Protein AF-A0A3M2SST5-F1 (afdb_monomer)

Radius of gyration: 15.81 Å; Cα contacts (8 Å, |Δi|>4): 147; chains: 1; bounding box: 39×31×44 Å

Secondary structure (DSSP, 8-state):
-TT-----HHHHHHHHTS----EEEESSGGG-EEEEGGGPPP--TTGGGHHHH-SSSSS--TTTTTT--TTSPEEEEEE--SSTT--EEEEEEETTEEEEEEE-----

Sequence (108 aa):
MTRCISCTRCVRFTTEVAGITQMGQTGRGEDSEITSYLNQTLESNLQGNIIDLCPVGALVSKPYAFTARPWELTKTETIDVMDALGSAIRVDTKGREVMRILPRNHDA

Foldseek 3Di:
DVQAPPPCQLQCCCVPPQVHNQWDWDDDDPPTDIAGDVNDDDDGPCSVCSQVVGPGRPDHDPQLPPVDDPVQWDWDWAFDDPDPPRFTWIFTDHPPDGRDIGGDDDPD

Nearest PDB structures (foldseek):
  8qby-assembly1_G  TM=1.000E+00  e=9.291E-15  Paracoccus denitrificans PD1222
  7zmg-assembly1_A  TM=9.934E-01  e=1.243E-11  Thermochaetoides thermophila DSM 1495
  7ard-assembly1_G  TM=9.888E-01  e=1.322E-11  Polytomella sp. Pringsheim 198.80
  8gym-assembly1_s1  TM=9.842E-01  e=2.034E-11  Tetrahymena thermophila SB210
  8e9h-assembly1_G  TM=9.626E-01  e=3.077E-08  Mycolicibacterium smegmatis MC2 155

Structure (mmCIF, N/CA/C/O backbone):
data_AF-A0A3M2SST5-F1
#
_entry.id   AF-A0A3M2SST5-F1
#
loop_
_atom_site.group_PDB
_atom_site.id
_atom_site.type_symbol
_atom_site.label_atom_id
_atom_site.label_alt_id
_atom_site.label_comp_id
_atom_site.label_asym_id
_atom_site.label_entity_id
_atom_site.label_seq_id
_atom_site.pdbx_PDB_ins_code
_atom_site.Cartn_x
_atom_site.Cartn_y
_atom_site.Cartn_z
_atom_site.occupancy
_atom_site.B_iso_or_equiv
_atom_site.auth_seq_id
_atom_site.auth_comp_id
_atom_site.auth_asym_id
_atom_site.auth_atom_id
_atom_site.pdbx_PDB_model_num
ATOM 1 N N . MET A 1 1 ? -13.464 -8.108 7.964 1.00 78.25 1 MET A N 1
ATOM 2 C CA . MET A 1 1 ? -12.294 -7.681 8.763 1.00 78.25 1 MET A CA 1
ATOM 3 C C . MET A 1 1 ? -11.625 -8.796 9.577 1.00 78.25 1 MET A C 1
ATOM 5 O O . MET A 1 1 ? -10.651 -8.526 10.261 1.00 78.25 1 MET A O 1
ATOM 9 N N . THR A 1 2 ? -12.021 -10.063 9.425 1.00 87.81 2 THR A N 1
ATOM 10 C CA . THR A 1 2 ? -11.557 -11.205 10.245 1.00 87.81 2 THR A CA 1
ATOM 11 C C . THR A 1 2 ? -10.057 -11.516 10.205 1.00 87.81 2 THR A C 1
ATOM 13 O O . THR A 1 2 ? -9.547 -12.161 11.110 1.00 87.81 2 THR A O 1
ATOM 16 N N . ARG A 1 3 ? -9.331 -11.082 9.167 1.00 92.38 3 ARG A N 1
ATOM 17 C CA . ARG A 1 3 ? -7.869 -11.260 9.068 1.00 92.38 3 ARG A CA 1
ATOM 18 C C . ARG A 1 3 ? -7.073 -10.092 9.650 1.00 92.38 3 ARG A C 1
ATOM 20 O O . ARG A 1 3 ? -5.849 -10.142 9.650 1.00 92.38 3 ARG A O 1
ATOM 27 N N . CYS A 1 4 ? -7.734 -9.007 10.051 1.00 93.88 4 CYS A N 1
ATOM 28 C CA . CYS A 1 4 ? -7.052 -7.830 10.570 1.00 93.88 4 CYS A CA 1
ATOM 29 C C . CYS A 1 4 ? -6.534 -8.089 11.985 1.00 93.88 4 CYS A C 1
ATOM 31 O O . CYS A 1 4 ? -7.232 -8.667 12.805 1.00 93.88 4 CYS A O 1
ATOM 33 N N . ILE A 1 5 ? -5.323 -7.611 12.264 1.00 94.25 5 ILE A N 1
ATOM 34 C CA . ILE A 1 5 ? -4.668 -7.721 13.577 1.00 94.25 5 ILE A CA 1
ATOM 35 C C . ILE A 1 5 ? -4.658 -6.389 14.342 1.00 94.25 5 ILE A C 1
ATOM 37 O O . ILE A 1 5 ? -3.824 -6.184 15.217 1.00 94.25 5 ILE A O 1
ATOM 41 N N . SER A 1 6 ? -5.499 -5.433 13.938 1.00 92.25 6 SER A N 1
ATOM 42 C CA . SER A 1 6 ? -5.629 -4.111 14.573 1.00 92.25 6 SER A CA 1
ATOM 43 C C . SER A 1 6 ? -4.305 -3.350 14.763 1.00 92.25 6 SER A C 1
ATOM 45 O O . SER A 1 6 ? -4.130 -2.593 15.708 1.00 92.25 6 SER A O 1
ATOM 47 N N . CYS A 1 7 ? -3.365 -3.495 13.820 1.00 94.38 7 CYS A N 1
ATOM 48 C CA . CYS A 1 7 ? -2.057 -2.819 13.862 1.00 94.38 7 CYS A CA 1
ATOM 49 C C . CYS A 1 7 ? -2.090 -1.310 13.543 1.00 94.38 7 CYS A C 1
ATOM 51 O O . CYS A 1 7 ? -1.032 -0.681 13.502 1.00 94.38 7 CYS A O 1
ATOM 53 N N . THR A 1 8 ? -3.269 -0.772 13.200 1.00 93.38 8 THR A N 1
ATOM 54 C CA . THR A 1 8 ? -3.557 0.643 12.872 1.00 93.38 8 THR A CA 1
ATOM 55 C C . THR A 1 8 ? -2.710 1.298 11.770 1.00 93.38 8 THR A C 1
ATOM 57 O O . THR A 1 8 ? -2.845 2.495 11.524 1.00 93.38 8 THR A O 1
ATOM 60 N N . ARG A 1 9 ? -1.880 0.545 11.032 1.00 94.62 9 ARG A N 1
ATOM 61 C CA . ARG A 1 9 ? -1.034 1.085 9.946 1.00 94.62 9 ARG A CA 1
ATOM 62 C C . ARG A 1 9 ? -1.835 1.774 8.843 1.00 94.62 9 ARG A C 1
ATOM 64 O O . ARG A 1 9 ? -1.435 2.835 8.383 1.00 94.62 9 ARG A O 1
ATOM 71 N N . CYS A 1 10 ? -2.965 1.192 8.446 1.00 92.69 10 CYS A N 1
ATOM 72 C CA . CYS A 1 10 ? -3.838 1.766 7.423 1.00 92.69 10 CYS A CA 1
ATOM 73 C C . CYS A 1 10 ? -4.461 3.094 7.868 1.00 92.69 10 CYS A C 1
ATOM 75 O O . CYS A 1 10 ? -4.449 4.041 7.095 1.00 92.69 10 CYS A O 1
ATOM 77 N N . VAL A 1 11 ? -4.924 3.175 9.120 1.00 92.56 11 VAL A N 1
ATOM 78 C CA . VAL A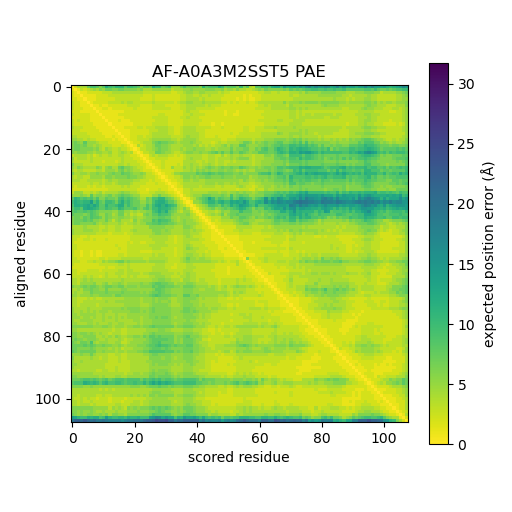 1 11 ? -5.523 4.385 9.712 1.00 92.56 11 VAL A CA 1
ATOM 79 C C . VAL A 1 11 ? -4.493 5.513 9.820 1.00 92.56 11 VAL A C 1
ATOM 81 O O . VAL A 1 11 ? -4.780 6.661 9.478 1.00 92.56 11 VAL A O 1
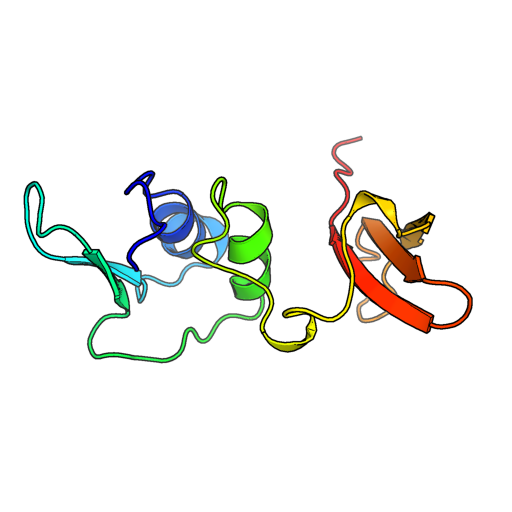ATOM 84 N N . ARG A 1 12 ? -3.268 5.189 10.253 1.00 93.25 12 ARG A N 1
ATOM 85 C CA . ARG A 1 12 ? -2.169 6.163 10.300 1.00 93.25 12 ARG A CA 1
ATOM 86 C C . ARG A 1 12 ? -1.778 6.643 8.913 1.00 93.25 12 ARG A C 1
ATOM 88 O O . ARG A 1 12 ? -1.707 7.841 8.701 1.00 93.25 12 ARG A O 1
ATOM 95 N N . PHE A 1 13 ? -1.621 5.739 7.947 1.00 93.69 13 PHE A N 1
ATOM 96 C CA . PHE A 1 13 ? -1.288 6.118 6.574 1.00 93.69 13 PHE A CA 1
ATOM 97 C C . PHE A 1 13 ? -2.334 7.042 5.950 1.00 93.69 13 PHE A C 1
ATOM 99 O O . PHE A 1 13 ? -1.974 8.046 5.339 1.00 93.69 13 PHE A O 1
ATOM 106 N N . THR A 1 14 ? -3.624 6.737 6.123 1.00 90.88 14 THR A N 1
ATOM 107 C CA . THR A 1 14 ? -4.677 7.611 5.601 1.00 90.88 14 THR A CA 1
ATOM 108 C C . THR A 1 14 ? -4.611 8.998 6.222 1.00 90.88 14 THR A C 1
ATOM 110 O O . THR A 1 14 ? -4.717 9.981 5.499 1.00 90.88 14 THR A O 1
ATOM 113 N N . THR A 1 15 ? -4.353 9.081 7.527 1.00 91.12 15 THR A N 1
ATOM 114 C CA . THR A 1 15 ? -4.349 10.349 8.267 1.00 91.12 15 THR A CA 1
ATOM 115 C C . THR A 1 15 ? -3.089 11.177 8.010 1.00 91.12 15 THR A C 1
ATOM 117 O O . THR A 1 15 ? -3.178 12.368 7.737 1.00 91.12 15 THR A O 1
ATOM 120 N N . GLU A 1 16 ? -1.919 10.549 8.099 1.00 93.38 16 GLU A N 1
ATOM 121 C CA . GLU A 1 16 ? -0.611 11.213 8.101 1.00 93.38 16 GLU A CA 1
ATOM 122 C C . GLU A 1 16 ? -0.068 11.439 6.684 1.00 93.38 16 GLU A C 1
ATOM 124 O O . GLU A 1 16 ? 0.547 12.469 6.429 1.00 93.38 16 GLU A O 1
ATOM 129 N N . VAL A 1 17 ? -0.292 10.496 5.758 1.00 91.94 17 VAL A N 1
ATOM 130 C CA . VAL A 1 17 ? 0.285 10.541 4.400 1.00 91.94 17 VAL A CA 1
ATOM 131 C C . VAL A 1 17 ? -0.758 10.940 3.365 1.00 91.94 17 VAL A C 1
ATOM 133 O O . VAL A 1 17 ? -0.527 11.842 2.568 1.00 91.94 17 VAL A O 1
ATOM 136 N N . ALA A 1 18 ? -1.919 10.282 3.367 1.00 88.88 18 ALA A N 1
ATOM 137 C CA . ALA A 1 18 ? -2.966 10.569 2.387 1.00 88.88 18 ALA A CA 1
ATOM 138 C C . ALA A 1 18 ? -3.813 11.806 2.745 1.00 88.88 18 ALA A C 1
ATOM 140 O O . ALA A 1 18 ? -4.592 12.260 1.908 1.00 88.88 18 ALA A O 1
ATOM 141 N N . GLY A 1 19 ? -3.681 12.334 3.969 1.00 87.69 19 GLY A N 1
ATOM 142 C CA . GLY A 1 19 ? -4.400 13.517 4.450 1.00 87.69 19 GLY A CA 1
ATOM 143 C C . GLY A 1 19 ? -5.913 13.331 4.613 1.00 87.69 19 GLY A C 1
ATOM 144 O O . GLY A 1 19 ? -6.643 14.316 4.685 1.00 87.69 19 GLY A O 1
ATOM 145 N N . ILE A 1 20 ? -6.399 12.086 4.662 1.00 87.44 20 ILE A N 1
ATOM 146 C CA . ILE A 1 20 ? -7.819 11.739 4.782 1.00 87.44 20 ILE A CA 1
ATOM 147 C C . ILE A 1 20 ? -8.105 10.999 6.095 1.00 87.44 20 ILE A C 1
ATOM 149 O O . ILE A 1 20 ? -7.485 9.993 6.431 1.00 87.44 20 ILE A O 1
ATOM 153 N N . THR A 1 21 ? -9.109 11.457 6.839 1.00 84.56 21 THR A N 1
ATOM 154 C CA . THR A 1 21 ? -9.491 10.904 8.155 1.00 84.56 21 THR A CA 1
ATOM 155 C C . THR A 1 21 ? -10.709 9.976 8.095 1.00 84.56 21 THR A C 1
ATOM 157 O O . THR A 1 21 ? -11.371 9.728 9.098 1.00 84.56 21 THR A O 1
ATOM 160 N N . GLN A 1 22 ? -11.016 9.438 6.912 1.00 84.25 22 GLN A N 1
ATOM 161 C CA . GLN A 1 22 ? -12.208 8.614 6.678 1.00 84.25 22 GLN A CA 1
ATOM 162 C C . GLN A 1 22 ? -12.130 7.217 7.315 1.00 84.25 22 GLN A C 1
ATOM 164 O O . GLN A 1 22 ? -13.170 6.611 7.574 1.00 84.25 22 GLN A O 1
ATOM 169 N N . MET A 1 23 ? -10.925 6.690 7.561 1.00 87.50 23 MET A N 1
ATOM 170 C CA . MET A 1 23 ? -10.719 5.378 8.182 1.00 87.50 23 MET A CA 1
ATOM 171 C C . MET A 1 23 ? -10.399 5.512 9.670 1.00 87.50 23 MET A C 1
ATOM 173 O O . MET A 1 23 ? -9.578 6.338 10.058 1.00 87.50 23 MET A O 1
ATOM 177 N N . GLY A 1 24 ? -10.991 4.649 10.493 1.00 88.75 24 GLY A N 1
ATOM 178 C CA . GLY A 1 24 ? -10.766 4.629 11.934 1.00 88.75 24 GLY A CA 1
ATOM 179 C C . GLY A 1 24 ? -10.967 3.245 12.538 1.00 88.75 24 GLY A C 1
ATOM 180 O O . GLY A 1 24 ? -11.379 2.303 11.863 1.00 88.75 24 GLY A O 1
ATOM 181 N N . GLN A 1 25 ? -10.653 3.123 13.825 1.00 90.38 25 GLN A N 1
ATOM 182 C CA . GLN A 1 25 ? -10.956 1.931 14.611 1.00 90.38 25 GLN A CA 1
ATOM 183 C C . GLN A 1 25 ? -12.205 2.205 15.446 1.00 90.38 25 GLN A C 1
ATOM 185 O O . GLN A 1 25 ? -12.211 3.090 16.299 1.00 90.38 25 GLN A O 1
ATOM 190 N N . THR A 1 26 ? -13.267 1.461 15.171 1.00 89.31 26 THR A N 1
ATOM 191 C CA . THR A 1 26 ? -14.529 1.500 15.909 1.00 89.31 26 THR A CA 1
ATOM 192 C C . THR A 1 26 ? -14.607 0.324 16.873 1.00 89.31 26 THR A C 1
ATOM 194 O O . THR A 1 26 ? -13.989 -0.712 16.641 1.00 89.31 26 THR A O 1
ATOM 197 N N . GLY A 1 27 ? -15.383 0.465 17.947 1.00 88.31 27 GLY A N 1
ATOM 198 C CA . GLY A 1 27 ? -15.490 -0.566 18.980 1.00 88.31 27 GLY A CA 1
ATOM 199 C C . GLY A 1 27 ? -14.319 -0.548 19.966 1.00 88.31 27 GLY A C 1
ATOM 200 O O . GLY A 1 27 ? -13.507 0.380 19.993 1.00 88.31 27 GLY A O 1
ATOM 201 N N . ARG A 1 28 ? -14.257 -1.559 20.836 1.00 89.56 28 ARG A N 1
ATOM 202 C CA . ARG A 1 28 ? -13.251 -1.666 21.900 1.00 89.56 28 ARG A CA 1
ATOM 203 C C . ARG A 1 28 ? -13.001 -3.131 22.242 1.00 89.56 28 ARG A C 1
ATOM 205 O O . ARG A 1 28 ? -13.935 -3.914 22.309 1.00 89.56 28 ARG A O 1
ATOM 212 N N . GLY A 1 29 ? -11.748 -3.465 22.550 1.00 90.75 29 GLY A N 1
ATOM 213 C CA . GLY A 1 29 ? -11.369 -4.826 22.927 1.00 90.75 29 GLY A CA 1
ATOM 214 C C . GLY A 1 29 ? -11.412 -5.769 21.728 1.00 90.75 29 GLY A C 1
ATOM 215 O O . GLY A 1 29 ? -10.890 -5.432 20.664 1.00 90.75 29 GLY A O 1
ATOM 216 N N . GLU A 1 30 ? -12.018 -6.938 21.916 1.00 87.44 30 GLU A N 1
ATOM 217 C CA . GLU A 1 30 ? -12.176 -7.949 20.866 1.00 87.44 30 GLU A CA 1
ATOM 218 C C . GLU A 1 30 ? -13.099 -7.471 19.738 1.00 87.44 30 GLU A C 1
ATOM 220 O O . GLU A 1 30 ? -12.788 -7.682 18.570 1.00 87.44 30 GLU A O 1
ATOM 225 N N . ASP A 1 31 ? -14.136 -6.696 20.068 1.00 87.31 31 ASP A N 1
ATOM 226 C CA . ASP A 1 31 ? -15.084 -6.121 19.102 1.00 87.31 31 ASP A CA 1
ATOM 227 C C . ASP A 1 31 ? -14.525 -4.888 18.372 1.00 87.31 31 ASP A C 1
ATOM 229 O O . ASP A 1 31 ? -15.273 -4.039 17.880 1.00 87.31 31 ASP A O 1
ATOM 233 N N . SER A 1 32 ? -13.201 -4.714 18.362 1.00 89.69 32 SER A N 1
ATOM 234 C CA . SER A 1 32 ? -12.586 -3.595 17.660 1.00 89.69 32 SER A CA 1
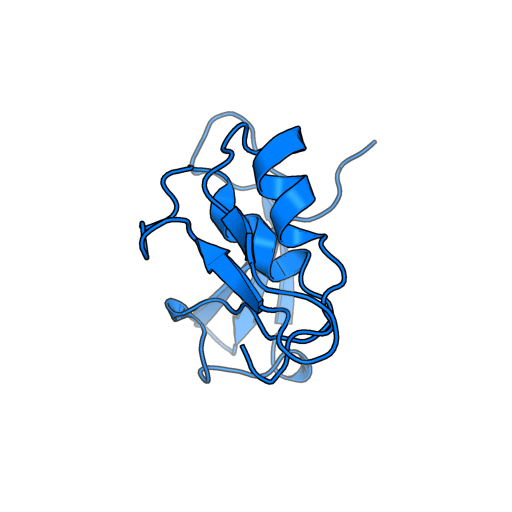ATOM 235 C C . SER A 1 32 ? -12.409 -3.902 16.175 1.00 89.69 32 SER A C 1
ATOM 237 O O . SER A 1 32 ? -11.761 -4.871 15.783 1.00 89.69 32 SER A O 1
ATOM 239 N N . GLU A 1 33 ? -12.951 -3.030 15.333 1.00 89.50 33 GLU A N 1
ATOM 240 C CA . GLU A 1 33 ? -12.920 -3.175 13.884 1.00 89.50 33 GLU A CA 1
ATOM 241 C C . GLU A 1 33 ? -12.344 -1.924 13.232 1.00 89.50 33 GLU A C 1
ATOM 243 O O . GLU A 1 33 ? -12.686 -0.799 13.591 1.00 89.50 33 GLU A O 1
ATOM 248 N N . ILE A 1 34 ? -11.475 -2.115 12.238 1.00 90.38 34 ILE A N 1
ATOM 249 C CA . 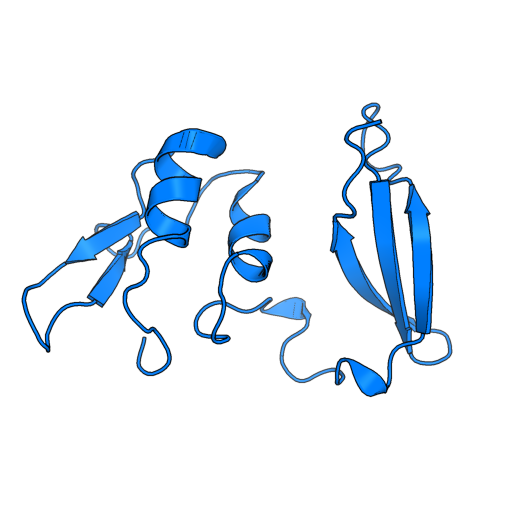ILE A 1 34 ? -11.067 -1.013 11.365 1.00 90.38 34 ILE A CA 1
ATOM 250 C C . ILE A 1 34 ? -12.114 -0.878 10.266 1.00 90.38 34 ILE A C 1
ATOM 252 O O . ILE A 1 34 ? -12.310 -1.799 9.473 1.00 90.38 34 ILE A O 1
ATOM 256 N N . THR A 1 35 ? -12.767 0.274 10.212 1.00 87.88 35 THR A N 1
ATOM 257 C CA . THR A 1 35 ? -13.800 0.565 9.222 1.00 87.88 35 THR A CA 1
ATOM 258 C C . THR A 1 35 ? -13.704 2.011 8.747 1.00 87.88 35 THR A C 1
ATOM 260 O O . THR A 1 35 ? -13.067 2.861 9.375 1.00 87.88 35 THR A O 1
ATOM 263 N N . SER A 1 36 ? -14.315 2.292 7.603 1.00 85.00 36 SER A N 1
ATOM 264 C CA . SER A 1 36 ? -14.578 3.657 7.156 1.00 85.00 36 SER A CA 1
ATOM 265 C C . SER A 1 36 ? -15.785 4.217 7.901 1.00 85.00 36 SER A C 1
ATOM 267 O O . SER A 1 36 ? -16.790 3.517 8.067 1.00 85.00 36 SER A O 1
ATOM 269 N N . TYR A 1 37 ? -15.737 5.489 8.284 1.00 69.88 37 TYR A N 1
ATOM 270 C CA . TYR A 1 37 ? -16.901 6.165 8.843 1.00 69.88 37 TYR A CA 1
ATOM 271 C C . TYR A 1 37 ? -18.072 6.112 7.841 1.00 69.88 37 TYR A C 1
ATOM 273 O O . TYR A 1 37 ? -17.915 6.473 6.677 1.00 69.88 37 TYR A O 1
ATOM 281 N N . LEU A 1 38 ? -19.234 5.605 8.277 1.00 71.69 38 LEU A N 1
ATOM 282 C CA . LEU A 1 38 ? -20.457 5.462 7.464 1.00 71.69 38 LEU A CA 1
ATOM 283 C C . LEU A 1 38 ? -20.307 4.634 6.166 1.00 71.69 38 LEU A C 1
ATOM 285 O O . LEU A 1 38 ? -21.024 4.887 5.201 1.00 71.69 38 LEU A O 1
ATOM 289 N N . ASN A 1 39 ? -19.410 3.639 6.124 1.00 70.56 39 ASN A N 1
ATOM 290 C CA . ASN A 1 39 ? -19.153 2.827 4.915 1.00 70.56 39 ASN A CA 1
ATOM 291 C C . ASN A 1 39 ? -18.773 3.665 3.677 1.00 70.56 39 ASN A C 1
ATOM 293 O O . ASN A 1 39 ? -19.050 3.270 2.542 1.00 70.56 39 ASN A O 1
ATOM 297 N N . GLN A 1 40 ? -18.161 4.831 3.888 1.00 79.12 40 GLN A N 1
ATOM 298 C CA . GLN A 1 40 ? -17.699 5.676 2.797 1.00 79.12 40 GLN A CA 1
ATOM 299 C C . GLN A 1 40 ? -16.566 5.007 2.022 1.00 79.12 40 GLN A C 1
ATOM 301 O O . GLN A 1 40 ? -15.680 4.358 2.583 1.00 79.12 40 GLN A O 1
ATOM 306 N N . THR A 1 41 ? -16.579 5.201 0.708 1.00 79.56 41 THR A N 1
ATOM 307 C CA . THR A 1 41 ? -15.431 4.878 -0.130 1.00 79.56 41 THR A CA 1
ATOM 308 C C . THR A 1 41 ? -14.278 5.798 0.230 1.00 79.56 41 THR A C 1
ATOM 310 O O . THR A 1 41 ? -14.468 6.996 0.424 1.00 79.56 41 THR A O 1
ATOM 313 N N . LEU A 1 42 ? -13.074 5.234 0.309 1.00 81.50 42 LEU A N 1
ATOM 314 C CA . LEU A 1 42 ? -11.869 6.047 0.391 1.00 81.50 42 LEU A CA 1
ATOM 315 C C . LEU A 1 42 ? -11.747 6.829 -0.921 1.00 81.50 42 LEU A C 1
ATOM 317 O O . LEU A 1 42 ? -11.831 6.233 -2.002 1.00 81.50 42 LEU A O 1
ATOM 321 N N . GLU A 1 43 ? -11.584 8.144 -0.803 1.00 82.62 43 GLU A N 1
ATOM 322 C CA . GLU A 1 43 ? -11.400 9.067 -1.925 1.00 82.62 43 GLU A CA 1
ATOM 323 C C . GLU A 1 43 ? -10.035 9.757 -1.806 1.00 82.62 43 GLU A C 1
ATOM 325 O O . GLU A 1 43 ? -9.905 10.894 -1.363 1.00 82.62 43 GLU A O 1
ATOM 330 N N . SER A 1 44 ? -8.976 9.033 -2.161 1.00 87.31 44 SER A N 1
ATOM 331 C CA . SER A 1 44 ? -7.614 9.553 -2.252 1.00 87.31 44 SER A CA 1
ATOM 332 C C . SER A 1 44 ? -6.820 8.824 -3.330 1.00 87.31 44 SER A C 1
ATOM 334 O O . SER A 1 44 ? -6.839 7.596 -3.429 1.00 87.31 44 SER A O 1
ATOM 336 N N . ASN A 1 45 ? -6.033 9.578 -4.098 1.00 87.62 45 ASN A N 1
ATOM 337 C CA . ASN A 1 45 ? -5.176 9.031 -5.153 1.00 87.62 45 ASN A CA 1
ATOM 338 C C . ASN A 1 45 ? -4.118 8.049 -4.611 1.00 87.62 45 ASN A C 1
ATOM 340 O O . ASN A 1 45 ? -3.674 7.159 -5.328 1.00 87.62 45 ASN A O 1
ATOM 344 N N . LEU A 1 46 ? -3.741 8.172 -3.332 1.00 89.69 46 LEU A N 1
ATOM 345 C CA . LEU A 1 46 ? -2.699 7.359 -2.693 1.00 89.69 46 LEU A CA 1
ATOM 346 C C . LEU A 1 46 ? -3.248 6.185 -1.872 1.00 89.69 46 LEU A C 1
ATOM 348 O O . LEU A 1 46 ? -2.473 5.427 -1.285 1.00 89.69 46 LEU A O 1
ATOM 352 N N . GLN A 1 47 ? -4.570 5.993 -1.820 1.00 87.00 47 GLN A N 1
ATOM 353 C CA . GLN A 1 47 ? -5.187 4.973 -0.963 1.00 87.00 47 GLN A CA 1
ATOM 354 C C . GLN A 1 47 ? -4.798 3.534 -1.326 1.00 87.00 47 GLN A C 1
ATOM 356 O O . GLN A 1 47 ? -4.836 2.651 -0.470 1.00 87.00 47 GLN A O 1
ATOM 361 N N . GLY A 1 48 ? -4.402 3.285 -2.580 1.00 90.12 48 GLY A N 1
ATOM 362 C CA . GLY A 1 48 ? -3.965 1.964 -3.040 1.00 90.12 48 GLY A CA 1
ATOM 363 C C . GLY A 1 48 ? -2.746 1.434 -2.278 1.00 90.12 48 GLY A C 1
ATOM 364 O O . GLY A 1 48 ? -2.648 0.231 -2.043 1.00 90.12 48 GLY A O 1
ATOM 365 N N . ASN A 1 49 ? -1.885 2.327 -1.785 1.00 93.31 49 ASN A N 1
ATOM 366 C CA . ASN A 1 49 ? -0.661 1.967 -1.063 1.00 93.31 49 ASN A CA 1
ATOM 367 C C . ASN A 1 49 ? -0.935 1.299 0.294 1.00 93.31 49 ASN A C 1
ATOM 369 O O . ASN A 1 49 ? -0.079 0.613 0.846 1.00 93.31 49 ASN A O 1
ATOM 373 N N . ILE A 1 50 ? -2.153 1.423 0.829 1.00 92.62 50 ILE A N 1
ATOM 374 C CA . ILE A 1 50 ? -2.551 0.780 2.088 1.00 92.62 50 ILE A CA 1
ATOM 375 C C . ILE A 1 50 ? -2.460 -0.752 1.991 1.00 92.62 50 ILE A C 1
ATOM 377 O O . ILE A 1 50 ? -2.216 -1.425 2.997 1.00 92.62 50 ILE A O 1
ATOM 381 N N . ILE A 1 51 ? -2.634 -1.304 0.787 1.00 93.75 51 ILE A N 1
ATOM 382 C CA . ILE A 1 51 ? -2.518 -2.742 0.522 1.00 93.75 51 ILE A CA 1
ATOM 383 C C . ILE A 1 51 ? -1.105 -3.234 0.852 1.00 93.75 51 ILE A C 1
ATOM 385 O O . ILE A 1 51 ? -0.962 -4.274 1.492 1.00 93.75 51 ILE A O 1
ATOM 389 N N . ASP A 1 52 ? -0.081 -2.459 0.497 1.00 92.50 52 ASP A N 1
ATOM 390 C CA . ASP A 1 52 ? 1.318 -2.818 0.736 1.00 92.50 52 ASP A CA 1
ATOM 391 C C . ASP A 1 52 ? 1.718 -2.645 2.204 1.00 92.50 52 ASP A C 1
ATOM 393 O O . ASP A 1 52 ? 2.540 -3.395 2.730 1.00 92.50 52 ASP A O 1
ATOM 397 N N . LEU A 1 53 ? 1.089 -1.697 2.905 1.00 93.19 53 LEU A N 1
ATOM 398 C CA . LEU A 1 53 ? 1.299 -1.510 4.340 1.00 93.19 53 LEU A CA 1
ATOM 399 C C . LEU A 1 53 ? 0.648 -2.606 5.198 1.00 93.19 53 LEU A C 1
ATOM 401 O O . LEU A 1 53 ? 1.053 -2.792 6.354 1.00 93.19 53 LEU A O 1
ATOM 405 N N . CYS A 1 54 ? -0.374 -3.298 4.683 1.00 94.94 54 CYS A N 1
ATOM 406 C CA . CYS A 1 54 ? -1.135 -4.295 5.429 1.00 94.94 54 CYS A CA 1
ATOM 407 C C . CYS A 1 54 ? -0.327 -5.597 5.607 1.00 94.94 54 CYS A C 1
ATOM 409 O O . CYS A 1 54 ? -0.119 -6.326 4.640 1.00 94.94 54 CYS A O 1
ATOM 411 N N . PRO A 1 55 ? 0.062 -5.980 6.840 1.00 95.06 55 PRO A N 1
ATOM 412 C CA . PRO A 1 55 ? 0.954 -7.127 7.044 1.00 95.06 55 PRO A C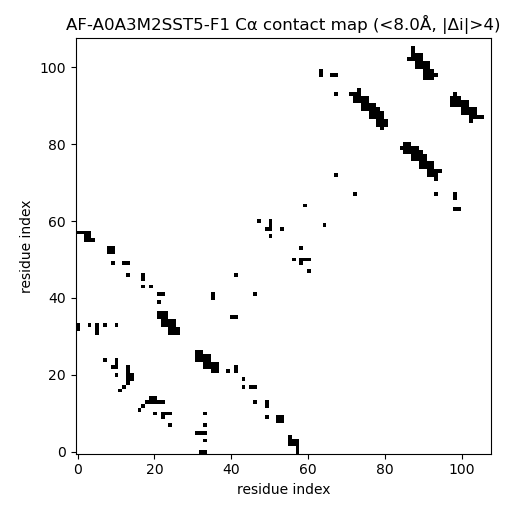A 1
ATOM 413 C C . PRO A 1 55 ? 0.280 -8.502 6.885 1.00 95.06 55 PRO A C 1
ATOM 415 O O . PRO A 1 55 ? 0.969 -9.515 6.854 1.00 95.06 55 PRO A O 1
ATOM 418 N N . VAL A 1 56 ? -1.056 -8.565 6.834 1.00 90.94 56 VAL A N 1
ATOM 419 C CA . VAL A 1 56 ? -1.833 -9.812 7.021 1.00 90.94 56 VAL A CA 1
ATOM 420 C C . VAL A 1 56 ? -2.794 -10.147 5.875 1.00 90.94 56 VAL A C 1
ATOM 422 O O . VAL A 1 56 ? -3.450 -11.185 5.896 1.00 90.94 56 VAL A O 1
ATOM 425 N N . GLY A 1 57 ? -2.909 -9.294 4.856 1.00 90.75 57 GLY A N 1
ATOM 426 C CA . GLY A 1 57 ? -3.851 -9.513 3.750 1.00 90.75 57 GLY A CA 1
ATOM 427 C C . GLY A 1 57 ? -5.323 -9.329 4.143 1.00 90.75 57 GLY A C 1
ATOM 428 O O . GLY A 1 57 ? -6.209 -9.942 3.546 1.00 90.75 57 GLY A O 1
ATOM 429 N N . ALA A 1 58 ? -5.590 -8.500 5.158 1.00 92.06 58 ALA A N 1
ATOM 430 C CA . ALA A 1 58 ? -6.936 -7.999 5.440 1.00 92.06 58 ALA A CA 1
ATOM 431 C C . ALA A 1 58 ? -7.389 -6.990 4.372 1.00 92.06 58 ALA A C 1
ATOM 433 O O . ALA A 1 58 ? -8.560 -6.969 4.004 1.00 92.06 58 ALA A O 1
ATOM 434 N N . LEU A 1 59 ? -6.444 -6.202 3.853 1.00 91.75 59 LEU A N 1
ATOM 435 C CA . LEU A 1 59 ? -6.621 -5.296 2.726 1.00 91.75 59 LEU A CA 1
ATOM 436 C C . LEU A 1 59 ? -5.782 -5.824 1.564 1.00 91.75 59 LEU A C 1
ATOM 438 O O . LEU A 1 59 ? -4.585 -6.057 1.715 1.00 91.75 59 LEU A O 1
ATOM 442 N N . VAL A 1 60 ? -6.430 -6.071 0.427 1.00 92.94 60 VAL A N 1
ATOM 443 C CA . VAL A 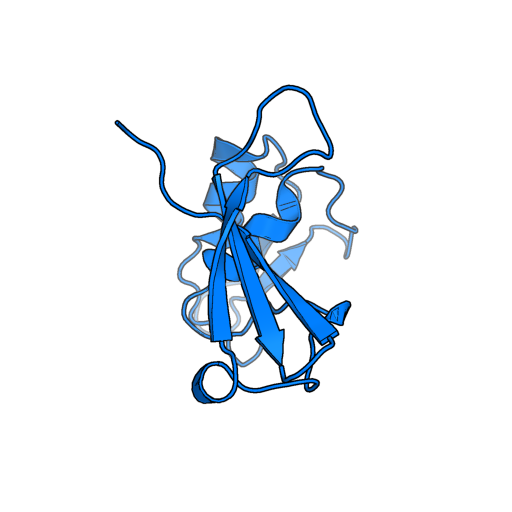1 60 ? -5.809 -6.641 -0.774 1.00 92.94 60 VAL A CA 1
ATOM 444 C C . VAL A 1 60 ? -6.304 -5.913 -2.016 1.00 92.94 60 VAL A C 1
ATOM 446 O O . VAL A 1 60 ? -7.411 -5.374 -2.033 1.00 92.94 60 VAL A O 1
ATOM 449 N N . SER A 1 61 ? -5.496 -5.926 -3.074 1.00 92.75 61 SER A N 1
ATOM 450 C CA . SER A 1 61 ? -5.895 -5.389 -4.375 1.00 92.75 61 SER A CA 1
ATOM 451 C C . SER A 1 61 ? -7.046 -6.211 -4.952 1.00 92.75 61 SER A C 1
ATOM 453 O O . SER A 1 61 ? -6.896 -7.406 -5.214 1.00 92.75 61 SER A O 1
ATOM 455 N N . LYS A 1 62 ? -8.202 -5.566 -5.146 1.00 91.31 62 LYS A N 1
ATOM 456 C CA . LYS A 1 62 ? -9.395 -6.193 -5.729 1.00 91.31 62 LYS A CA 1
ATOM 457 C C . LYS A 1 62 ? -9.176 -6.629 -7.189 1.00 91.31 62 LYS A C 1
ATOM 459 O O . LYS A 1 62 ? -9.542 -7.762 -7.483 1.00 91.31 62 LYS A O 1
ATOM 464 N N . PRO A 1 63 ? -8.544 -5.828 -8.077 1.00 91.44 63 PRO A N 1
ATOM 465 C CA . PRO A 1 63 ? -8.236 -6.266 -9.445 1.00 91.44 63 PRO A CA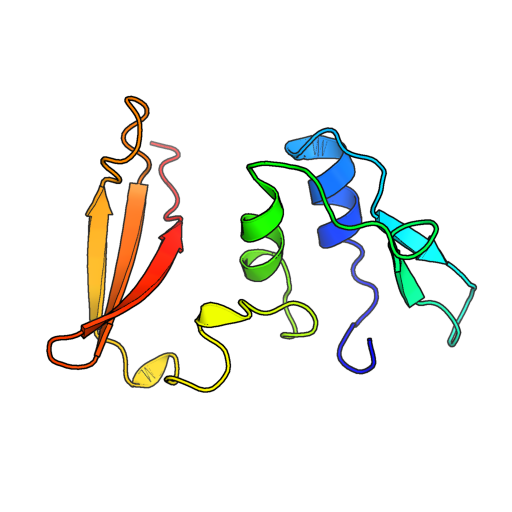 1
ATOM 466 C C . PRO A 1 63 ? -7.306 -7.485 -9.513 1.00 91.44 63 PRO A C 1
ATOM 468 O O . PRO A 1 63 ? -7.488 -8.356 -10.353 1.00 91.44 63 PRO A O 1
ATOM 471 N N . TYR A 1 64 ? -6.330 -7.572 -8.606 1.00 92.12 64 TYR A N 1
ATOM 472 C CA . TYR A 1 64 ? -5.359 -8.671 -8.573 1.00 92.12 64 TYR A CA 1
ATOM 473 C C . TYR A 1 64 ? -5.863 -9.904 -7.797 1.00 92.12 64 TYR A C 1
ATOM 475 O O . TYR A 1 64 ? -5.208 -10.952 -7.786 1.00 92.12 64 TYR A O 1
ATOM 483 N N . ALA A 1 65 ? -7.015 -9.810 -7.129 1.00 89.38 65 ALA A N 1
ATOM 484 C CA . ALA A 1 65 ? -7.499 -10.843 -6.226 1.00 89.38 65 ALA A CA 1
ATOM 485 C C . ALA A 1 65 ? -7.597 -12.212 -6.923 1.00 89.38 65 ALA A C 1
ATOM 487 O O . ALA A 1 65 ? -8.321 -12.386 -7.897 1.00 89.38 65 ALA A O 1
ATOM 488 N N . PHE A 1 66 ? -6.869 -13.194 -6.382 1.00 89.31 66 PHE A N 1
ATOM 489 C CA . PHE A 1 66 ? -6.865 -14.601 -6.812 1.00 89.31 66 PHE A CA 1
ATOM 490 C C . PHE A 1 66 ? -6.335 -14.896 -8.226 1.00 89.31 66 PHE A C 1
ATOM 492 O O . PHE A 1 66 ? -6.463 -16.025 -8.687 1.00 89.31 66 PHE A O 1
ATOM 499 N N . THR A 1 67 ? -5.680 -13.938 -8.883 1.00 91.50 67 THR A N 1
ATOM 500 C CA . THR A 1 67 ? -5.151 -14.125 -10.249 1.00 91.50 67 THR A CA 1
ATOM 501 C C . THR A 1 67 ? -3.802 -14.860 -10.289 1.00 91.50 67 THR A C 1
ATOM 503 O O . THR A 1 67 ? -3.576 -15.718 -11.142 1.00 91.50 67 THR A O 1
ATOM 506 N N . ALA A 1 68 ? -2.897 -14.566 -9.351 1.00 92.94 68 ALA A N 1
ATOM 507 C CA . ALA A 1 68 ? -1.579 -15.195 -9.258 1.00 92.94 68 ALA A CA 1
ATOM 508 C C . ALA A 1 68 ? -1.045 -15.229 -7.819 1.00 92.94 68 ALA A C 1
ATOM 510 O O . ALA A 1 68 ? -1.591 -14.604 -6.897 1.00 92.94 68 ALA A O 1
ATOM 511 N N . ARG A 1 69 ? 0.056 -15.961 -7.614 1.00 92.50 69 ARG A N 1
ATOM 512 C CA . ARG A 1 69 ? 0.765 -16.032 -6.329 1.00 92.50 69 ARG A CA 1
ATOM 513 C C . ARG A 1 69 ? 2.153 -15.392 -6.408 1.00 92.50 69 ARG A C 1
ATOM 515 O O . ARG A 1 69 ? 2.790 -15.485 -7.449 1.00 92.50 69 ARG A O 1
ATOM 522 N N . PRO A 1 70 ? 2.667 -14.784 -5.318 1.00 91.81 70 PRO A N 1
ATOM 523 C CA . PRO A 1 70 ? 3.915 -14.013 -5.361 1.00 91.81 70 PRO A CA 1
ATOM 524 C C . PRO A 1 70 ? 5.157 -14.773 -5.848 1.00 91.81 70 PRO A C 1
ATOM 526 O O . PRO A 1 70 ? 6.079 -14.146 -6.356 1.00 91.81 70 PRO A O 1
ATOM 529 N N . TRP A 1 71 ? 5.202 -16.095 -5.671 1.00 93.50 71 TRP A N 1
ATOM 530 C CA . TRP A 1 71 ? 6.318 -16.944 -6.108 1.00 93.50 71 TRP A CA 1
ATOM 531 C C . TRP A 1 71 ? 6.256 -17.331 -7.590 1.00 93.50 71 TRP A C 1
ATOM 533 O O . TRP A 1 71 ? 7.248 -17.793 -8.136 1.00 93.50 71 TRP A O 1
ATOM 543 N N . GLU A 1 72 ? 5.111 -17.149 -8.247 1.00 94.25 72 GLU A N 1
ATOM 544 C CA . GLU A 1 72 ? 4.933 -17.446 -9.674 1.00 94.25 72 GLU A CA 1
ATOM 545 C C . GLU A 1 72 ? 5.361 -16.278 -10.571 1.00 94.25 72 GLU A C 1
ATOM 547 O O . GLU A 1 72 ? 5.379 -16.416 -11.792 1.00 94.25 72 GLU A O 1
ATOM 552 N N . LEU A 1 73 ? 5.637 -15.114 -9.976 1.00 95.25 73 LEU A N 1
ATOM 553 C CA . LEU A 1 73 ? 5.815 -13.858 -10.693 1.00 95.25 73 LEU A CA 1
ATOM 554 C C . LEU A 1 73 ? 7.289 -13.557 -10.940 1.00 95.25 73 LEU A C 1
ATOM 556 O O . LEU A 1 73 ? 8.115 -13.604 -10.023 1.00 95.25 73 LEU A O 1
ATOM 560 N N . THR A 1 74 ? 7.596 -13.154 -12.169 1.00 96.12 74 THR A N 1
ATOM 561 C CA . THR A 1 74 ? 8.880 -12.551 -12.516 1.00 96.12 74 THR A CA 1
ATOM 562 C C . THR A 1 74 ? 8.844 -11.074 -12.148 1.00 96.12 74 THR A C 1
ATOM 564 O O . THR A 1 74 ? 7.921 -10.348 -12.518 1.00 96.12 74 THR A O 1
ATOM 567 N N . LYS A 1 75 ? 9.844 -10.642 -11.380 1.00 95.81 75 LYS A N 1
ATOM 568 C CA . LYS A 1 75 ? 9.948 -9.290 -10.830 1.00 95.81 75 LYS A CA 1
ATOM 569 C C . LYS A 1 75 ? 10.869 -8.457 -11.711 1.00 95.81 75 LYS A C 1
ATOM 571 O O . LYS A 1 75 ? 12.056 -8.765 -11.793 1.00 95.81 75 LYS A O 1
ATOM 576 N N . THR A 1 76 ? 10.340 -7.408 -12.326 1.00 96.19 76 THR A N 1
ATOM 577 C CA . THR A 1 76 ? 11.121 -6.482 -13.154 1.00 96.19 76 THR A CA 1
ATOM 578 C C . THR A 1 76 ? 11.086 -5.091 -12.536 1.00 96.19 76 THR A C 1
ATOM 580 O O . THR A 1 76 ? 10.013 -4.533 -12.313 1.00 96.19 76 THR A O 1
ATOM 583 N N . GLU A 1 77 ? 12.255 -4.533 -12.236 1.00 96.00 77 GLU A N 1
ATOM 584 C CA . GLU A 1 77 ? 12.379 -3.164 -11.729 1.00 96.00 77 GLU A CA 1
ATOM 585 C C . GLU A 1 77 ? 12.335 -2.175 -12.895 1.00 96.00 77 GLU A C 1
ATOM 587 O O . GLU A 1 77 ? 13.037 -2.346 -13.892 1.00 96.00 77 GLU A O 1
ATOM 592 N N . THR A 1 78 ? 11.471 -1.167 -12.799 1.00 95.56 78 THR A N 1
ATOM 593 C CA . THR A 1 78 ? 11.245 -0.185 -13.864 1.00 95.56 78 THR A CA 1
ATOM 594 C C . THR A 1 78 ? 10.736 1.142 -13.284 1.00 95.56 78 THR A C 1
ATOM 596 O O . THR A 1 78 ? 10.767 1.345 -12.068 1.00 95.56 78 THR A O 1
ATOM 599 N N . ILE A 1 79 ? 10.324 2.067 -14.146 1.00 95.81 79 ILE A N 1
ATOM 600 C CA . ILE A 1 79 ? 9.910 3.429 -13.802 1.00 95.81 79 ILE A CA 1
ATOM 601 C C . ILE A 1 79 ? 8.485 3.663 -14.304 1.00 95.81 79 ILE A C 1
ATOM 603 O O . ILE A 1 79 ? 8.136 3.223 -15.401 1.00 95.81 79 ILE A O 1
ATOM 607 N N . ASP A 1 80 ? 7.665 4.324 -13.490 1.00 96.12 80 ASP A N 1
ATOM 608 C CA . ASP A 1 80 ? 6.315 4.722 -13.874 1.00 96.12 80 ASP A CA 1
ATOM 609 C C . ASP A 1 80 ? 6.345 5.887 -14.871 1.00 96.12 80 ASP A C 1
ATOM 611 O O . ASP A 1 80 ? 7.186 6.780 -14.790 1.00 96.12 80 ASP A O 1
ATOM 615 N N . VAL A 1 81 ? 5.413 5.862 -15.819 1.00 96.31 81 VAL A N 1
ATOM 616 C CA . VAL A 1 81 ? 5.282 6.839 -16.909 1.00 96.31 81 VAL A CA 1
ATOM 617 C C . VAL A 1 81 ? 3.908 7.514 -16.926 1.00 96.31 81 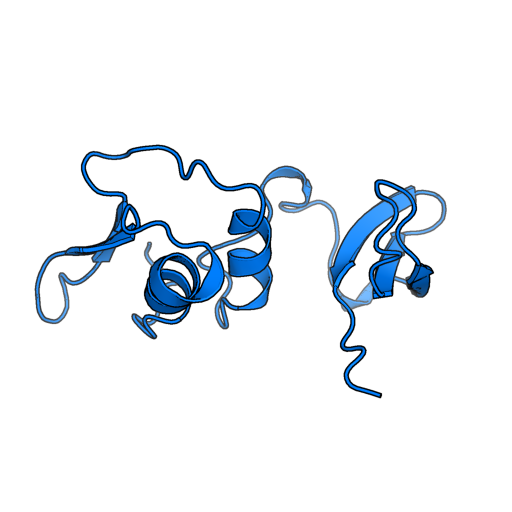VAL A C 1
ATOM 619 O O . VAL A 1 81 ? 3.591 8.229 -17.875 1.00 96.31 81 VAL A O 1
ATOM 622 N N . MET A 1 82 ? 3.071 7.272 -15.911 1.00 95.19 82 MET A N 1
ATOM 623 C CA . MET A 1 82 ? 1.733 7.867 -15.813 1.00 95.19 82 MET A CA 1
ATOM 624 C C . MET A 1 82 ? 1.766 9.358 -15.461 1.00 95.19 82 MET A C 1
ATOM 626 O O . MET A 1 82 ? 0.837 10.092 -15.798 1.00 95.19 82 MET A O 1
ATOM 630 N N . ASP A 1 83 ? 2.834 9.814 -14.813 1.00 94.25 83 ASP A N 1
ATOM 631 C CA . ASP A 1 83 ? 3.062 11.209 -14.464 1.00 94.25 83 ASP A CA 1
ATOM 632 C C . ASP A 1 83 ? 4.537 11.610 -14.655 1.00 94.25 83 ASP A C 1
ATOM 634 O O . ASP A 1 83 ? 5.396 10.806 -15.020 1.00 94.25 83 ASP A O 1
ATOM 638 N N . ALA A 1 84 ? 4.833 12.893 -14.439 1.00 95.25 84 ALA A N 1
ATOM 639 C CA . ALA A 1 84 ? 6.186 13.433 -14.562 1.00 95.25 84 ALA A CA 1
ATOM 640 C C . ALA A 1 84 ? 7.073 13.163 -13.329 1.00 95.25 84 ALA A C 1
ATOM 642 O O . ALA A 1 84 ? 8.209 13.635 -13.299 1.00 95.25 84 ALA A O 1
ATOM 643 N N . LEU A 1 85 ? 6.575 12.448 -12.309 1.00 92.88 85 LEU A N 1
ATOM 644 C CA . LEU A 1 85 ? 7.355 12.124 -11.113 1.00 92.88 85 LEU A CA 1
ATOM 645 C C . LEU A 1 85 ? 8.365 11.010 -11.400 1.00 92.88 85 LEU A C 1
ATOM 647 O O . LEU A 1 85 ? 9.437 10.989 -10.799 1.00 92.88 85 LEU A O 1
ATOM 651 N N . GLY A 1 86 ? 8.039 10.097 -12.322 1.00 92.19 86 GLY A N 1
ATOM 652 C CA . GLY A 1 86 ? 8.917 8.976 -12.652 1.00 92.19 86 GLY A CA 1
ATOM 653 C C . GLY A 1 86 ? 9.107 8.034 -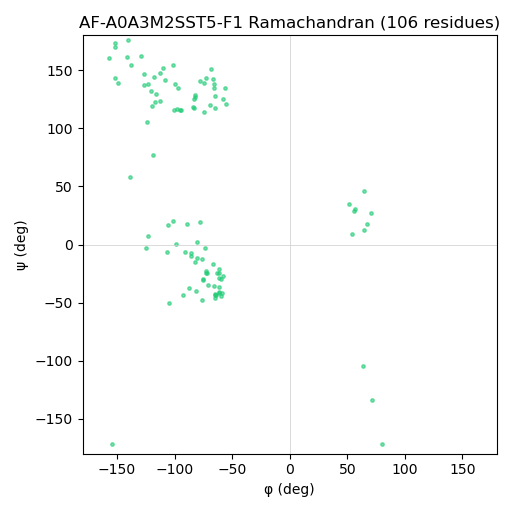11.462 1.00 92.19 86 GLY A C 1
ATOM 654 O O . GLY A 1 86 ? 10.233 7.659 -11.133 1.00 92.19 86 GLY A O 1
ATOM 655 N N . SER A 1 87 ? 8.011 7.681 -10.784 1.00 94.31 87 SER A N 1
ATOM 656 C CA . SER A 1 87 ? 8.043 6.856 -9.572 1.00 94.31 87 SER A CA 1
ATOM 657 C C . SER A 1 87 ? 8.746 5.514 -9.806 1.00 94.31 87 SER A C 1
ATOM 659 O O . SER A 1 87 ? 8.474 4.806 -10.778 1.00 94.31 87 SER A O 1
ATOM 661 N N . ALA A 1 88 ? 9.633 5.124 -8.889 1.00 95.69 88 ALA A N 1
ATOM 662 C CA . ALA A 1 88 ? 10.285 3.821 -8.935 1.00 95.69 88 ALA A CA 1
ATOM 663 C C . ALA A 1 88 ? 9.277 2.697 -8.645 1.00 95.69 88 ALA A C 1
ATOM 665 O O . ALA A 1 88 ? 8.694 2.628 -7.560 1.00 95.69 88 ALA A O 1
ATOM 666 N N . ILE A 1 89 ? 9.103 1.779 -9.597 1.00 97.00 89 ILE A N 1
ATOM 667 C CA . ILE A 1 89 ? 8.124 0.692 -9.501 1.00 97.00 89 ILE A CA 1
ATOM 668 C C . ILE A 1 89 ? 8.746 -0.674 -9.801 1.00 97.00 89 ILE A C 1
ATOM 670 O O . ILE A 1 89 ? 9.814 -0.818 -10.400 1.00 97.00 89 ILE A O 1
ATOM 674 N N . ARG A 1 90 ? 8.040 -1.714 -9.374 1.00 96.25 90 ARG A N 1
ATOM 675 C CA . ARG A 1 90 ? 8.288 -3.109 -9.707 1.00 96.25 90 ARG A CA 1
ATOM 676 C C . ARG A 1 90 ? 7.066 -3.666 -10.418 1.00 96.25 90 ARG A C 1
ATOM 678 O O . ARG A 1 90 ? 5.975 -3.716 -9.848 1.00 96.25 90 ARG A O 1
ATOM 685 N N . VAL A 1 91 ? 7.264 -4.105 -11.652 1.00 96.69 91 VAL A N 1
ATOM 686 C CA . VAL A 1 91 ? 6.232 -4.748 -12.461 1.00 96.69 91 VAL A CA 1
ATOM 687 C C . VAL A 1 91 ? 6.371 -6.256 -12.285 1.00 96.69 91 VAL A C 1
ATOM 689 O O . VAL A 1 91 ? 7.392 -6.847 -12.641 1.00 96.69 91 VAL A O 1
ATOM 692 N N . ASP A 1 92 ? 5.346 -6.873 -11.697 1.00 96.19 92 ASP A N 1
ATOM 693 C CA . ASP A 1 92 ? 5.289 -8.316 -11.489 1.00 96.19 92 ASP A CA 1
ATOM 694 C C . ASP A 1 92 ? 4.504 -8.955 -12.654 1.00 96.19 92 ASP A C 1
ATOM 696 O O . ASP A 1 92 ? 3.301 -8.719 -12.826 1.00 96.19 92 ASP A O 1
ATOM 700 N N . THR A 1 93 ? 5.183 -9.781 -13.454 1.00 96.62 93 THR A N 1
ATOM 701 C CA . THR A 1 93 ? 4.624 -10.441 -14.648 1.00 96.62 93 THR A CA 1
ATOM 702 C C . THR A 1 93 ? 4.458 -11.943 -14.449 1.00 96.62 93 THR A C 1
ATOM 704 O O . THR A 1 93 ? 5.206 -12.575 -13.700 1.00 96.62 93 THR A O 1
ATOM 707 N N . LYS A 1 94 ? 3.484 -12.534 -15.146 1.00 94.62 94 LYS A N 1
ATOM 708 C CA . LYS A 1 94 ? 3.321 -13.988 -15.264 1.00 94.62 94 LYS A CA 1
ATOM 709 C C . LYS A 1 94 ? 3.323 -14.359 -16.742 1.00 94.62 94 LYS A C 1
ATOM 711 O O . LYS A 1 94 ? 2.359 -14.114 -17.464 1.00 94.62 94 LYS A O 1
ATOM 716 N N . GLY A 1 95 ? 4.425 -14.937 -17.212 1.00 92.81 95 GLY A N 1
ATOM 717 C CA . GLY A 1 95 ? 4.603 -15.237 -18.632 1.00 92.81 95 GLY A CA 1
ATOM 718 C C . GLY A 1 95 ? 4.626 -13.960 -19.474 1.00 92.81 95 GLY A C 1
ATOM 719 O O . GLY A 1 95 ? 5.626 -13.253 -19.488 1.00 92.81 95 GLY A O 1
ATOM 720 N N . ARG A 1 96 ? 3.534 -13.680 -20.194 1.00 93.00 96 ARG A N 1
ATOM 721 C CA . ARG A 1 96 ? 3.420 -12.524 -21.106 1.00 93.00 96 ARG A CA 1
ATOM 722 C C . ARG A 1 96 ? 2.529 -11.400 -20.575 1.00 93.00 96 ARG A C 1
ATOM 724 O O . ARG A 1 96 ? 2.439 -10.364 -21.224 1.00 93.00 96 ARG A O 1
ATOM 731 N N . GLU A 1 97 ? 1.857 -11.605 -19.445 1.00 94.25 97 GLU A N 1
ATOM 732 C CA . GLU A 1 97 ? 0.876 -10.667 -18.899 1.00 94.25 97 GLU A CA 1
ATOM 733 C C . GLU A 1 97 ? 1.411 -9.966 -17.644 1.00 94.25 97 GLU A C 1
ATOM 735 O O . GLU A 1 97 ? 2.103 -10.569 -16.813 1.00 94.25 97 GLU A O 1
ATOM 740 N N . VAL A 1 98 ? 1.093 -8.675 -17.515 1.00 95.06 98 VAL A N 1
ATOM 741 C CA . VAL A 1 98 ? 1.378 -7.880 -16.316 1.00 95.06 98 VAL A CA 1
ATOM 742 C C . VAL A 1 98 ? 0.274 -8.133 -15.303 1.00 95.06 98 VAL A C 1
ATOM 744 O O . VAL A 1 98 ? -0.882 -7.805 -15.548 1.00 95.06 98 VAL A O 1
ATOM 747 N N . MET A 1 99 ? 0.636 -8.691 -14.149 1.00 94.25 99 MET A N 1
ATOM 748 C CA . MET A 1 99 ? -0.351 -9.076 -13.141 1.00 94.25 99 MET A CA 1
ATOM 749 C C . MET A 1 99 ? -0.594 -7.964 -12.123 1.00 94.25 99 MET A C 1
ATOM 751 O O . MET A 1 99 ? -1.729 -7.715 -11.724 1.00 94.25 99 MET A O 1
ATOM 755 N N . ARG A 1 100 ? 0.476 -7.312 -11.657 1.00 94.56 100 ARG A N 1
ATOM 756 C CA . ARG A 1 100 ? 0.393 -6.194 -10.709 1.00 94.56 100 ARG A CA 1
ATOM 757 C C . ARG A 1 100 ? 1.625 -5.302 -10.788 1.00 94.56 100 ARG A C 1
ATOM 759 O O . ARG A 1 100 ? 2.693 -5.733 -11.220 1.00 94.56 100 ARG A O 1
ATOM 766 N N . ILE A 1 101 ? 1.464 -4.083 -10.291 1.00 95.69 101 ILE A N 1
ATOM 767 C CA . ILE A 1 101 ? 2.518 -3.077 -10.171 1.00 95.69 101 ILE A CA 1
ATOM 768 C C . ILE A 1 101 ? 2.634 -2.723 -8.692 1.00 95.69 101 ILE A C 1
ATOM 770 O O . ILE A 1 101 ? 1.616 -2.530 -8.028 1.00 95.69 101 ILE A O 1
ATOM 774 N N . LEU A 1 102 ? 3.858 -2.702 -8.173 1.00 95.00 102 LEU A N 1
ATOM 775 C CA . LEU A 1 102 ? 4.153 -2.397 -6.777 1.00 95.00 102 LEU A CA 1
ATOM 776 C C . LEU A 1 102 ? 5.193 -1.279 -6.685 1.00 95.00 102 LEU A C 1
ATOM 778 O O . LEU A 1 102 ? 6.078 -1.219 -7.539 1.00 95.00 102 LEU A O 1
ATOM 782 N N . PRO A 1 103 ? 5.134 -0.414 -5.664 1.00 95.56 103 PRO A N 1
ATOM 783 C CA . PRO A 1 103 ? 6.146 0.613 -5.462 1.00 95.56 103 PRO A CA 1
ATOM 784 C C . PRO A 1 103 ? 7.490 -0.006 -5.050 1.00 95.56 103 PRO A C 1
ATOM 786 O O . PRO A 1 103 ? 7.549 -1.061 -4.407 1.00 95.56 103 PRO A O 1
ATOM 789 N N . ARG A 1 104 ? 8.587 0.668 -5.404 1.00 94.38 104 ARG A N 1
ATOM 790 C CA . ARG A 1 104 ? 9.948 0.354 -4.951 1.00 94.38 104 ARG A CA 1
ATOM 791 C C . ARG A 1 104 ? 10.499 1.541 -4.166 1.00 94.38 104 ARG A C 1
ATOM 793 O O . ARG A 1 104 ? 10.248 2.686 -4.519 1.00 94.38 104 ARG A O 1
ATOM 800 N N . ASN A 1 105 ? 11.278 1.264 -3.122 1.00 93.75 105 ASN A N 1
ATOM 801 C CA . ASN A 1 105 ? 11.966 2.324 -2.393 1.00 93.75 105 ASN A CA 1
ATOM 802 C C . ASN A 1 105 ? 13.032 3.007 -3.290 1.00 93.75 105 ASN A C 1
ATOM 804 O O . ASN A 1 105 ? 13.797 2.315 -3.972 1.00 93.75 105 ASN A O 1
ATOM 808 N N . HIS A 1 106 ? 13.061 4.343 -3.273 1.00 90.94 106 HIS A N 1
ATOM 809 C CA . HIS A 1 106 ? 13.996 5.221 -3.973 1.00 90.94 106 HIS A CA 1
ATOM 810 C C . HIS A 1 106 ? 14.431 6.403 -3.071 1.00 90.94 106 HIS A C 1
ATOM 812 O O . HIS A 1 106 ? 14.240 7.566 -3.412 1.00 90.94 106 HIS A O 1
ATOM 818 N N . ASP A 1 107 ? 15.007 6.103 -1.905 1.00 84.75 107 ASP A N 1
ATOM 819 C CA . ASP A 1 107 ? 15.497 7.104 -0.933 1.00 84.75 107 ASP A CA 1
ATOM 820 C C . ASP A 1 107 ? 16.970 7.544 -1.162 1.00 84.75 107 ASP A C 1
ATOM 822 O O . ASP A 1 107 ? 17.605 8.063 -0.243 1.00 84.75 107 ASP A O 1
ATOM 826 N N . ALA A 1 108 ? 17.543 7.297 -2.349 1.00 53.78 108 ALA A N 1
ATOM 827 C CA . ALA A 1 108 ? 18.933 7.637 -2.695 1.00 53.78 108 ALA A CA 1
ATOM 828 C C . ALA A 1 108 ? 19.036 8.909 -3.545 1.00 53.78 108 ALA A C 1
ATOM 830 O O . ALA A 1 108 ? 18.208 9.056 -4.476 1.00 53.78 108 ALA A O 1
#

pLDDT: mean 90.71, std 6.31, range [53.78, 97.0]

Solvent-accessible surface area (backbone atoms only — not comparable to full-atom values): 6924 Å² total; per-residue (Å²): 114,90,56,53,81,81,79,54,56,58,40,48,44,31,43,76,71,61,68,39,78,55,47,44,77,43,74,62,79,88,67,46,42,80,45,41,61,90,76,49,78,88,90,54,96,62,58,72,56,41,33,78,65,37,92,64,64,59,43,66,59,72,92,47,59,90,74,76,56,85,88,70,42,50,81,42,82,50,67,44,78,92,55,95,80,49,50,47,28,32,44,31,26,50,95,92,44,81,64,51,77,42,84,45,95,74,95,121

Mean predicted aligned error: 4.63 Å